Protein AF-A0A1F7IRY4-F1 (afdb_monomer)

Sequence (118 aa):
MNYHTYKKQIKAIFVRTKKVSCPAFNHEEIIFNAKGINHLPRAIHLVKNATFWQEENKEERNGEIYRYFAFEAVVENRRIKVIIRQVGNGNKHFWSVIPAWRRDRFGVLNAKSRNLEK

Solvent-accessible surface area (backbone atoms only — not comparable to full-atom values): 6798 Å² total; per-residue (Å²): 134,56,72,70,59,51,54,51,51,44,52,52,50,46,72,75,45,46,59,43,53,19,53,52,58,80,51,42,62,35,36,49,57,82,70,62,49,96,51,39,73,60,46,52,54,47,46,53,69,33,76,61,71,42,85,72,49,76,48,77,58,96,92,37,42,38,41,32,35,37,35,75,50,75,57,95,94,32,37,37,37,32,33,36,34,25,50,62,90,54,71,42,27,60,64,47,70,44,65,49,50,44,78,57,102,88,45,83,43,62,28,80,84,69,71,60,83,116

Secondary structure (DSSP, 8-state):
--HHHHHHHHHHHHHH-SEEEEGGGTTEEEE--STTGGGHHHHHHHHHH----EEEEEEEETTEEEEEEEEEEEETTEEEEEEEEEETTS-EEEEEEEET-EEETTEEE-GGGGTTT-

Organism: NCBI:txid1802061

pLDDT: mean 81.37, std 14.26, range [47.78, 97.06]

Foldseek 3Di:
DDPVVLLVVLVVVCVVPQWAQAVLVVRAIEGEDPPASSCVVVLRVQRNPDNHWDFPDWDADPNKIKTWIWGWDQDPNKIKIWIWIDIHPDGIYTDYMQIRWDQDPVGIDRCVVPVVPD

Mean predicted aligned error: 7.72 Å

Radius of gyration: 14.91 Å; Cα contacts (8 Å, |Δi|>4): 208; chains: 1; bounding box: 37×38×38 Å

Structure (mmCIF, N/CA/C/O backbone):
data_AF-A0A1F7IRY4-F1
#
_entry.id   AF-A0A1F7IRY4-F1
#
loop_
_atom_site.group_PDB
_atom_site.id
_atom_site.type_symbol
_atom_site.label_atom_id
_atom_site.label_alt_id
_atom_site.label_comp_id
_atom_site.label_asym_id
_atom_site.label_entity_id
_atom_site.label_seq_id
_atom_site.pdbx_PDB_ins_code
_atom_site.Cartn_x
_atom_site.Cartn_y
_atom_site.Cartn_z
_atom_site.occupancy
_atom_site.B_iso_or_equiv
_atom_site.auth_seq_id
_atom_site.auth_comp_id
_atom_site.auth_asym_id
_atom_site.auth_atom_id
_atom_site.pdbx_PDB_model_num
ATOM 1 N N . MET A 1 1 ? 10.453 -8.993 -22.282 1.00 58.66 1 MET A N 1
ATOM 2 C CA . MET A 1 1 ? 9.149 -9.568 -21.873 1.00 58.66 1 MET A CA 1
ATOM 3 C C . MET A 1 1 ? 8.029 -8.737 -22.482 1.00 58.66 1 MET A C 1
ATOM 5 O O . MET A 1 1 ? 8.104 -7.520 -22.378 1.00 58.66 1 MET A O 1
ATOM 9 N N . ASN A 1 2 ? 7.035 -9.342 -23.145 1.00 79.62 2 ASN A N 1
ATOM 10 C CA . ASN A 1 2 ? 5.953 -8.558 -23.756 1.00 79.62 2 ASN A CA 1
ATOM 11 C C . ASN A 1 2 ? 4.926 -8.081 -22.705 1.00 79.62 2 ASN A C 1
ATOM 13 O O . ASN A 1 2 ? 4.781 -8.670 -21.629 1.00 79.62 2 ASN A O 1
ATOM 17 N N . TYR A 1 3 ? 4.202 -7.009 -23.028 1.00 70.19 3 TYR A N 1
ATOM 18 C CA . TYR A 1 3 ? 3.229 -6.369 -22.135 1.00 70.19 3 TYR A CA 1
ATOM 19 C C . TYR A 1 3 ? 2.108 -7.314 -21.662 1.00 70.19 3 TYR A C 1
ATOM 21 O O . TYR A 1 3 ? 1.697 -7.277 -20.500 1.00 70.19 3 TYR A O 1
ATOM 29 N N . HIS A 1 4 ? 1.639 -8.201 -22.543 1.00 74.12 4 HIS A N 1
ATOM 30 C CA . HIS A 1 4 ? 0.601 -9.188 -22.230 1.00 74.12 4 HIS A CA 1
ATOM 31 C C . HIS A 1 4 ? 1.061 -10.203 -21.171 1.00 74.12 4 HIS A C 1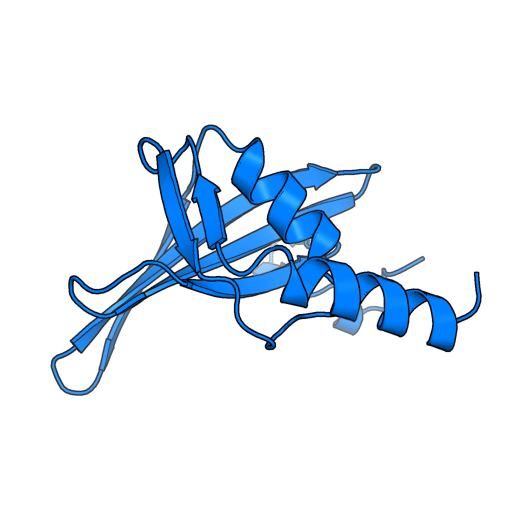
ATOM 33 O O . HIS A 1 4 ? 0.332 -10.496 -20.221 1.00 74.12 4 HIS A O 1
ATOM 39 N N . THR A 1 5 ? 2.296 -10.685 -21.295 1.00 79.31 5 THR A N 1
ATOM 40 C CA . THR A 1 5 ? 2.919 -11.643 -20.373 1.00 79.31 5 THR A CA 1
ATOM 41 C C . THR A 1 5 ? 3.134 -11.005 -19.002 1.00 79.31 5 THR A C 1
ATOM 43 O O . THR A 1 5 ? 2.797 -11.610 -17.985 1.00 79.31 5 THR A O 1
ATOM 46 N N . TYR A 1 6 ? 3.579 -9.744 -18.968 1.00 76.31 6 TYR A N 1
ATOM 47 C CA . TYR A 1 6 ? 3.729 -8.976 -17.729 1.00 76.31 6 TYR A CA 1
ATOM 48 C C . TYR A 1 6 ? 2.409 -8.821 -16.971 1.00 76.31 6 TYR A C 1
ATOM 50 O O . TYR A 1 6 ? 2.323 -9.146 -15.786 1.00 76.31 6 TYR A O 1
ATOM 58 N N . LYS A 1 7 ? 1.340 -8.399 -17.658 1.00 73.81 7 LYS A N 1
ATOM 59 C CA . LYS A 1 7 ? 0.013 -8.280 -17.037 1.00 73.81 7 LYS A CA 1
ATOM 60 C C . LYS A 1 7 ? -0.502 -9.612 -16.496 1.00 73.81 7 LYS A C 1
ATOM 62 O O . LYS A 1 7 ? -1.113 -9.629 -15.429 1.00 73.81 7 LYS A O 1
ATOM 67 N N . LYS A 1 8 ? -0.264 -10.720 -17.205 1.00 81.19 8 LYS A N 1
ATOM 68 C CA . LYS A 1 8 ? -0.671 -12.063 -16.765 1.00 81.19 8 LYS A CA 1
ATOM 69 C C . LYS A 1 8 ? 0.066 -12.485 -15.488 1.00 81.19 8 LYS A C 1
ATOM 71 O O . LYS A 1 8 ? -0.579 -12.950 -14.552 1.00 81.19 8 LYS A O 1
ATOM 76 N N . GLN A 1 9 ? 1.376 -12.245 -15.412 1.00 79.12 9 GLN A N 1
ATOM 77 C CA . GLN A 1 9 ? 2.177 -12.509 -14.210 1.00 79.12 9 GLN A CA 1
ATOM 78 C C . GLN A 1 9 ? 1.720 -11.669 -13.018 1.00 79.12 9 GLN A C 1
ATOM 80 O O . GLN A 1 9 ? 1.514 -12.202 -11.932 1.00 79.12 9 GLN A O 1
ATOM 85 N N . ILE A 1 10 ? 1.493 -10.369 -13.218 1.00 74.81 10 ILE A N 1
ATOM 86 C CA . ILE A 1 10 ? 1.008 -9.499 -12.146 1.00 74.81 10 ILE A CA 1
ATOM 87 C C . ILE A 1 10 ? -0.373 -9.941 -11.658 1.00 74.81 10 ILE A C 1
ATOM 89 O O . ILE A 1 10 ? -0.599 -9.982 -10.450 1.00 74.81 10 ILE A O 1
ATOM 93 N N . LYS A 1 11 ? -1.293 -10.301 -12.562 1.00 76.12 11 LYS A N 1
ATOM 94 C CA . LYS A 1 11 ? -2.597 -10.850 -12.163 1.00 76.12 11 LYS A CA 1
ATOM 95 C C . LYS A 1 11 ? -2.433 -12.119 -11.323 1.00 76.12 11 LYS A C 1
ATOM 97 O O . LYS A 1 11 ? -3.118 -12.248 -10.315 1.00 76.12 11 LYS A O 1
ATOM 102 N N . ALA A 1 12 ? -1.511 -13.012 -11.682 1.00 80.56 12 ALA A N 1
ATOM 103 C CA . ALA A 1 12 ? -1.229 -14.213 -10.895 1.00 80.56 12 ALA A CA 1
ATOM 104 C C . ALA A 1 12 ? -0.668 -13.882 -9.497 1.00 80.56 12 ALA A C 1
ATOM 106 O O . ALA A 1 12 ? -1.128 -14.446 -8.505 1.00 80.56 12 ALA A O 1
ATOM 107 N N . ILE A 1 13 ? 0.264 -12.924 -9.403 1.00 75.19 13 ILE A N 1
ATOM 108 C CA . ILE A 1 13 ? 0.797 -12.424 -8.124 1.00 75.19 13 ILE A CA 1
ATOM 109 C C . ILE A 1 13 ? -0.330 -11.834 -7.270 1.00 75.19 13 ILE A C 1
ATOM 111 O O . ILE A 1 13 ? -0.449 -12.186 -6.104 1.00 75.19 13 ILE A O 1
ATOM 115 N N . PHE A 1 14 ? -1.191 -10.992 -7.847 1.00 76.06 14 PHE A N 1
ATOM 116 C CA . PHE A 1 14 ? -2.335 -10.405 -7.146 1.00 76.06 14 PHE A CA 1
ATOM 117 C C . PHE A 1 14 ? -3.302 -11.468 -6.606 1.00 76.06 14 PHE A C 1
ATOM 119 O O . PHE A 1 14 ? -3.674 -11.425 -5.437 1.00 76.06 14 PHE A O 1
ATOM 126 N N . VAL A 1 15 ? -3.685 -12.445 -7.437 1.00 75.12 15 VAL A N 1
ATOM 127 C CA . VAL A 1 15 ? -4.604 -13.525 -7.035 1.00 75.12 15 VAL A CA 1
ATOM 128 C C . VAL A 1 15 ? -4.034 -14.319 -5.859 1.00 75.12 15 VAL A C 1
ATOM 130 O O . VAL A 1 15 ? -4.772 -14.647 -4.929 1.00 75.12 15 VAL A O 1
ATOM 133 N N . ARG A 1 16 ? -2.723 -14.583 -5.875 1.00 78.50 16 ARG A N 1
ATOM 134 C CA . ARG A 1 16 ? -2.019 -15.299 -4.806 1.00 78.50 16 ARG A CA 1
ATOM 135 C C . ARG A 1 16 ? -1.777 -14.434 -3.567 1.00 78.50 16 ARG A C 1
ATOM 137 O O . ARG A 1 16 ? -1.718 -14.954 -2.459 1.00 78.50 16 ARG A O 1
ATOM 144 N N . THR A 1 17 ? -1.595 -13.129 -3.735 1.00 73.62 17 THR A N 1
ATOM 145 C CA . THR A 1 17 ? -1.173 -12.201 -2.679 1.00 73.62 17 THR A CA 1
ATOM 146 C C . THR A 1 17 ? -2.250 -11.145 -2.454 1.00 73.62 17 THR A C 1
ATOM 148 O O . THR A 1 17 ? -2.119 -9.991 -2.854 1.00 73.62 17 THR A O 1
ATOM 151 N N . LYS A 1 18 ? -3.337 -11.562 -1.793 1.00 81.69 18 LYS A N 1
ATOM 152 C CA . LYS A 1 18 ? -4.427 -10.672 -1.352 1.00 81.69 18 LYS A CA 1
ATOM 153 C C . LYS A 1 18 ? -4.066 -9.873 -0.098 1.00 81.69 18 LYS A C 1
ATOM 155 O O . LYS A 1 18 ? -4.621 -8.801 0.136 1.00 81.69 18 LYS A O 1
ATOM 160 N N . LYS A 1 19 ? -3.148 -10.408 0.707 1.00 89.88 19 LYS A N 1
ATOM 161 C CA . LYS A 1 19 ? -2.699 -9.829 1.969 1.00 89.88 19 LYS A CA 1
ATOM 162 C C . LYS A 1 19 ? -1.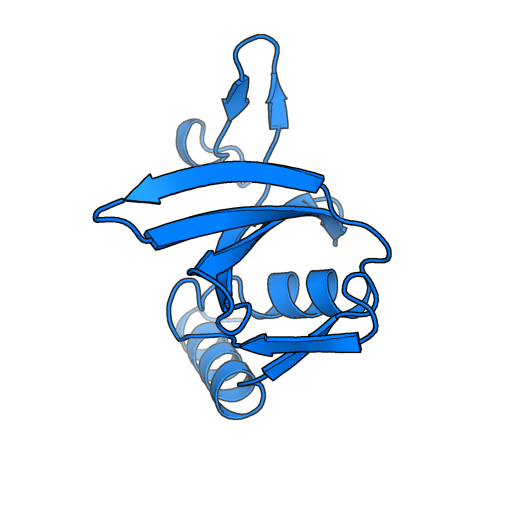190 -9.952 2.120 1.00 89.88 19 LYS A C 1
ATOM 164 O O . LYS A 1 19 ? -0.585 -10.889 1.594 1.00 89.88 19 LYS A O 1
ATOM 169 N N . VAL A 1 20 ? -0.591 -8.996 2.817 1.00 90.81 20 VAL A N 1
ATOM 170 C CA . VAL A 1 20 ? 0.851 -8.941 3.067 1.00 90.81 20 VAL A CA 1
ATOM 171 C C . VAL A 1 20 ? 1.096 -8.463 4.491 1.00 90.81 20 VAL A C 1
ATOM 173 O O . VAL A 1 20 ? 0.653 -7.375 4.841 1.00 90.81 20 VAL A O 1
ATOM 176 N N . SER A 1 21 ? 1.837 -9.242 5.279 1.00 93.00 21 SER A N 1
ATOM 177 C CA . SER A 1 21 ? 2.346 -8.806 6.587 1.00 93.00 21 SER A CA 1
ATOM 178 C C . SER A 1 21 ? 3.274 -7.603 6.418 1.00 93.00 21 SER A C 1
ATOM 180 O O . SER A 1 21 ? 4.227 -7.672 5.637 1.00 93.00 21 SER A O 1
ATOM 182 N N . CYS A 1 22 ? 3.026 -6.533 7.173 1.00 93.50 22 CYS A N 1
ATOM 183 C CA . CYS A 1 22 ? 3.858 -5.334 7.195 1.00 93.50 22 CYS A CA 1
ATOM 184 C C . CYS A 1 22 ? 4.561 -5.187 8.556 1.00 93.50 22 CYS A C 1
ATOM 186 O O . CYS A 1 22 ? 3.907 -4.838 9.539 1.00 93.50 22 CYS A O 1
ATOM 188 N N . PRO A 1 23 ? 5.885 -5.416 8.638 1.00 94.00 23 PRO A N 1
ATOM 189 C CA . PRO A 1 23 ? 6.628 -5.315 9.898 1.00 94.00 23 PRO A CA 1
ATOM 190 C C . PRO A 1 23 ? 6.520 -3.938 10.567 1.00 94.00 23 PRO A C 1
ATOM 192 O O . PRO A 1 23 ? 6.346 -3.860 11.778 1.00 94.00 23 PRO A O 1
ATOM 195 N N . ALA A 1 24 ? 6.530 -2.852 9.787 1.00 93.62 24 ALA A N 1
ATOM 196 C CA . ALA A 1 24 ? 6.410 -1.488 10.312 1.00 93.62 24 ALA A CA 1
ATOM 197 C C . ALA A 1 24 ? 5.046 -1.178 10.969 1.00 93.62 24 ALA A C 1
ATOM 199 O O . ALA A 1 24 ? 4.912 -0.186 11.683 1.00 93.62 24 ALA A O 1
ATOM 200 N N . PHE A 1 25 ? 4.034 -2.017 10.734 1.00 93.75 25 PHE A N 1
ATOM 201 C CA . PHE A 1 25 ? 2.764 -2.002 11.460 1.00 93.75 25 PHE A CA 1
ATOM 202 C C . PHE A 1 25 ? 2.663 -3.197 12.410 1.00 93.75 25 PHE A C 1
ATOM 204 O O . PHE A 1 25 ? 1.619 -3.831 12.490 1.00 93.75 25 PHE A O 1
ATOM 211 N N . ASN A 1 26 ? 3.757 -3.564 13.082 1.00 92.94 26 ASN A N 1
ATOM 212 C CA . ASN A 1 26 ? 3.785 -4.687 14.021 1.00 92.94 26 ASN A CA 1
ATOM 213 C C . ASN A 1 26 ? 3.204 -5.988 13.424 1.00 92.94 26 ASN A C 1
ATOM 215 O O . ASN A 1 26 ? 2.399 -6.677 14.044 1.00 92.94 26 ASN A O 1
ATOM 219 N N . HIS A 1 27 ? 3.585 -6.293 12.180 1.00 92.38 27 HIS A N 1
ATOM 220 C CA . HIS A 1 27 ? 3.122 -7.458 11.416 1.00 92.38 27 HIS A CA 1
ATOM 221 C C . HIS A 1 27 ? 1.624 -7.484 11.048 1.00 92.38 27 HIS A C 1
ATOM 223 O O . HIS A 1 27 ? 1.129 -8.520 10.603 1.00 92.38 27 HIS A O 1
ATOM 229 N N . GLU A 1 28 ? 0.905 -6.358 11.129 1.00 93.75 28 GLU A N 1
ATOM 230 C CA . GLU A 1 28 ? -0.461 -6.252 10.601 1.00 93.75 28 GLU A CA 1
ATOM 231 C C . GLU A 1 28 ? -0.542 -6.622 9.105 1.00 93.75 28 GLU A C 1
ATOM 233 O O . GLU A 1 28 ? 0.354 -6.332 8.300 1.00 93.75 28 GLU A O 1
ATOM 238 N N . GLU A 1 29 ? -1.660 -7.239 8.710 1.00 93.81 29 GLU A N 1
ATOM 239 C CA . GLU A 1 29 ? -1.924 -7.590 7.317 1.00 93.81 29 GLU A CA 1
ATOM 240 C C . GLU A 1 29 ? -2.446 -6.389 6.517 1.00 93.81 29 GLU A C 1
ATOM 242 O O . GLU A 1 29 ? -3.525 -5.854 6.770 1.00 93.81 29 GLU A O 1
ATOM 247 N N . ILE A 1 30 ? -1.724 -6.027 5.459 1.00 91.75 30 ILE A N 1
ATOM 248 C CA . ILE A 1 30 ? -2.167 -5.046 4.471 1.00 91.75 30 ILE A CA 1
ATOM 249 C C . ILE A 1 30 ? -2.961 -5.739 3.378 1.00 91.75 30 ILE A C 1
ATOM 251 O O . ILE A 1 30 ? -2.455 -6.632 2.695 1.00 91.75 30 ILE A O 1
ATOM 255 N N . ILE A 1 31 ? -4.192 -5.281 3.164 1.00 89.88 31 ILE A N 1
ATOM 256 C CA . ILE A 1 31 ? -5.067 -5.802 2.116 1.00 89.88 31 ILE A CA 1
ATOM 257 C C . ILE A 1 31 ? -4.727 -5.116 0.793 1.00 89.88 31 ILE A C 1
ATOM 259 O O . ILE A 1 31 ? -4.940 -3.912 0.616 1.00 89.88 31 ILE A O 1
ATOM 263 N N . PHE A 1 32 ? -4.245 -5.896 -0.168 1.00 83.56 32 PHE A N 1
ATOM 264 C CA . PHE A 1 32 ? -4.013 -5.431 -1.528 1.00 83.56 32 PHE A CA 1
ATOM 265 C C . PHE A 1 32 ? -5.274 -5.647 -2.368 1.00 83.56 32 PHE A C 1
ATOM 267 O O . PHE A 1 32 ? -5.861 -6.726 -2.382 1.00 83.56 32 PHE A O 1
ATOM 274 N N . ASN A 1 33 ? -5.707 -4.601 -3.072 1.00 74.44 33 ASN A N 1
ATOM 275 C CA . ASN A 1 33 ? -6.855 -4.643 -3.977 1.00 74.44 33 ASN A CA 1
ATOM 276 C C . ASN A 1 33 ? -6.390 -4.517 -5.440 1.00 74.44 33 ASN A C 1
ATOM 278 O O . ASN A 1 33 ? -5.217 -4.276 -5.714 1.00 74.44 33 ASN A O 1
ATOM 282 N N . ALA A 1 34 ? -7.304 -4.711 -6.393 1.00 66.88 34 ALA A N 1
ATOM 283 C CA . ALA A 1 34 ? -6.961 -4.699 -7.816 1.00 66.88 34 ALA A CA 1
ATOM 284 C C . ALA A 1 34 ? -6.585 -3.299 -8.354 1.00 66.88 34 ALA A C 1
ATOM 286 O O . ALA A 1 34 ? -6.124 -3.185 -9.493 1.00 66.88 34 ALA A O 1
ATOM 287 N N . LYS A 1 35 ? -6.772 -2.220 -7.576 1.00 64.69 35 LYS A N 1
ATOM 288 C CA . LYS A 1 35 ? -6.343 -0.875 -7.979 1.00 64.69 35 LYS A CA 1
ATOM 289 C C . LYS A 1 35 ? -4.817 -0.792 -7.888 1.00 64.69 35 LYS A C 1
ATOM 291 O O . LYS A 1 35 ? -4.215 -1.288 -6.948 1.00 64.69 35 LYS A O 1
ATOM 296 N N . GLY A 1 36 ? -4.174 -0.187 -8.890 1.00 61.38 36 GLY A N 1
ATOM 297 C CA . GLY A 1 36 ? -2.708 -0.042 -8.931 1.00 61.38 36 GLY A CA 1
ATOM 298 C C . GLY A 1 36 ? -1.925 -1.313 -9.297 1.00 61.38 36 GLY A C 1
ATOM 299 O O . GLY A 1 36 ? -0.707 -1.349 -9.128 1.00 61.38 36 GLY A O 1
ATOM 300 N N . ILE A 1 37 ? -2.600 -2.331 -9.850 1.00 67.25 37 ILE A N 1
ATOM 301 C CA . ILE A 1 37 ? -2.044 -3.665 -10.136 1.00 67.25 37 ILE A CA 1
ATOM 302 C C . ILE A 1 37 ? -0.691 -3.637 -10.875 1.00 67.25 37 ILE A C 1
ATOM 304 O O . ILE A 1 37 ? 0.205 -4.400 -10.540 1.00 67.25 37 ILE A O 1
ATOM 308 N N . ASN A 1 38 ? -0.475 -2.703 -11.809 1.00 68.44 38 ASN A N 1
ATOM 309 C CA . ASN A 1 38 ? 0.751 -2.629 -12.624 1.00 68.44 38 ASN A CA 1
ATOM 310 C C . ASN A 1 38 ? 2.047 -2.415 -11.818 1.00 68.44 38 ASN A C 1
ATOM 312 O O . ASN A 1 38 ? 3.133 -2.663 -12.326 1.00 68.44 38 ASN A O 1
ATOM 316 N N . HIS A 1 39 ? 1.955 -1.948 -10.578 1.00 72.81 39 HIS A N 1
ATOM 317 C CA . HIS A 1 39 ? 3.108 -1.671 -9.717 1.00 72.81 39 HIS A CA 1
ATOM 318 C C . HIS A 1 39 ? 3.087 -2.509 -8.432 1.00 72.81 39 HIS A C 1
ATOM 320 O O . HIS A 1 39 ? 3.909 -2.317 -7.534 1.00 72.81 39 HIS A O 1
ATOM 326 N N . LEU A 1 40 ? 2.168 -3.474 -8.371 1.00 77.44 40 LEU A N 1
ATOM 327 C CA . LEU A 1 40 ? 1.924 -4.326 -7.221 1.00 77.44 40 LEU A CA 1
ATOM 328 C C . LEU A 1 40 ? 3.169 -5.092 -6.747 1.00 77.44 40 LEU A C 1
ATOM 330 O O . LEU A 1 40 ? 3.403 -5.091 -5.543 1.00 77.44 40 LEU A O 1
ATOM 334 N N . PRO A 1 41 ? 4.022 -5.676 -7.619 1.00 83.31 41 PRO A N 1
ATOM 335 C CA . PRO A 1 41 ? 5.194 -6.416 -7.144 1.00 83.31 41 PRO A CA 1
ATOM 336 C C . PRO A 1 41 ? 6.159 -5.547 -6.330 1.00 83.31 41 PRO A C 1
ATOM 338 O O . PRO A 1 41 ? 6.622 -5.957 -5.269 1.00 83.31 41 PRO A O 1
ATOM 341 N N . ARG A 1 42 ? 6.409 -4.313 -6.788 1.00 84.81 42 ARG A N 1
ATOM 342 C CA . ARG A 1 42 ? 7.284 -3.363 -6.089 1.00 84.81 42 ARG A CA 1
ATOM 343 C C . ARG A 1 42 ? 6.643 -2.850 -4.805 1.00 84.81 42 ARG A C 1
ATOM 345 O O . ARG A 1 42 ? 7.332 -2.728 -3.800 1.00 84.81 42 ARG A O 1
ATOM 352 N N . ALA A 1 43 ? 5.333 -2.601 -4.822 1.00 86.50 43 ALA A N 1
ATOM 353 C CA . ALA A 1 43 ? 4.607 -2.201 -3.623 1.00 86.50 43 ALA A CA 1
ATOM 354 C C . ALA A 1 43 ? 4.615 -3.301 -2.549 1.00 86.50 43 ALA A C 1
ATOM 356 O O . ALA A 1 43 ? 4.899 -3.016 -1.391 1.00 86.50 43 ALA A O 1
ATOM 357 N N . ILE A 1 44 ? 4.378 -4.559 -2.939 1.00 88.38 44 ILE A N 1
ATOM 358 C CA . ILE A 1 44 ? 4.463 -5.723 -2.047 1.00 88.38 44 ILE A CA 1
ATOM 359 C C . ILE A 1 44 ? 5.875 -5.846 -1.478 1.00 88.38 44 ILE A C 1
ATOM 361 O O . ILE A 1 44 ? 6.028 -6.005 -0.271 1.00 88.38 44 ILE A O 1
ATOM 365 N N . HIS A 1 45 ? 6.900 -5.774 -2.332 1.00 89.31 45 HIS A N 1
ATOM 366 C CA . HIS A 1 45 ? 8.289 -5.860 -1.891 1.00 89.31 45 HIS A CA 1
ATOM 367 C C . HIS A 1 45 ? 8.615 -4.773 -0.861 1.00 89.31 45 HIS A C 1
ATOM 369 O O . HIS A 1 45 ? 9.172 -5.077 0.188 1.00 89.31 45 HIS A O 1
ATOM 375 N N . LEU A 1 46 ? 8.208 -3.530 -1.120 1.00 90.88 46 LEU A N 1
ATOM 376 C CA . LEU A 1 46 ? 8.440 -2.415 -0.211 1.00 90.88 46 LEU A CA 1
ATOM 377 C C . LEU A 1 46 ? 7.714 -2.623 1.128 1.00 90.88 46 LEU A C 1
ATOM 379 O O . LEU A 1 46 ? 8.348 -2.561 2.173 1.00 90.88 46 LEU A O 1
ATOM 383 N N . VAL A 1 47 ? 6.419 -2.953 1.115 1.00 91.69 47 VAL A N 1
ATOM 384 C CA . VAL A 1 47 ? 5.619 -3.155 2.341 1.00 91.69 47 VAL A CA 1
ATOM 385 C C . VAL A 1 47 ? 6.129 -4.325 3.191 1.00 91.69 47 VAL A C 1
ATOM 387 O O . VAL A 1 47 ? 6.094 -4.239 4.416 1.00 91.69 47 VAL A O 1
ATOM 390 N N . LYS A 1 48 ? 6.632 -5.399 2.563 1.00 91.75 48 LYS A N 1
ATOM 391 C CA . LYS A 1 48 ? 7.207 -6.558 3.271 1.00 91.75 48 LYS A CA 1
ATOM 392 C C . LYS A 1 48 ? 8.507 -6.246 4.003 1.00 91.75 48 LYS A C 1
ATOM 394 O O . LYS A 1 48 ? 8.790 -6.898 5.000 1.00 91.75 48 LYS A O 1
ATOM 399 N N . ASN A 1 49 ? 9.305 -5.322 3.474 1.00 91.62 49 ASN A N 1
ATOM 400 C CA . ASN A 1 49 ? 10.662 -5.061 3.959 1.00 91.62 49 ASN A CA 1
ATOM 401 C C . ASN A 1 49 ? 10.792 -3.725 4.698 1.00 91.62 49 ASN A C 1
ATOM 403 O O . ASN A 1 49 ? 11.825 -3.462 5.306 1.00 91.62 49 ASN A O 1
ATOM 407 N N . ALA A 1 50 ? 9.776 -2.867 4.640 1.00 91.31 50 ALA A N 1
ATOM 408 C CA . ALA A 1 50 ? 9.803 -1.593 5.331 1.00 91.31 50 ALA A CA 1
ATOM 409 C C . ALA A 1 50 ? 9.791 -1.774 6.852 1.00 91.31 50 ALA A C 1
ATOM 411 O O . ALA A 1 50 ? 9.009 -2.551 7.403 1.00 91.31 50 ALA A O 1
ATOM 412 N N . THR A 1 51 ? 10.633 -0.987 7.515 1.00 90.75 51 THR A N 1
ATOM 413 C CA . THR A 1 51 ? 10.753 -0.917 8.975 1.00 90.75 51 THR A CA 1
ATOM 414 C C . THR A 1 51 ? 10.061 0.309 9.564 1.00 90.75 51 THR A C 1
ATOM 416 O O . THR A 1 51 ? 9.741 0.313 10.747 1.00 90.75 51 THR A O 1
ATOM 419 N N . PHE A 1 52 ? 9.793 1.333 8.750 1.00 92.94 52 PHE A N 1
ATOM 420 C CA . PHE A 1 52 ? 9.132 2.565 9.170 1.00 92.94 52 PHE A CA 1
ATOM 421 C C . PHE A 1 52 ? 8.140 3.065 8.114 1.00 92.94 52 PHE A C 1
ATOM 423 O O . PHE A 1 52 ? 8.172 2.665 6.947 1.00 92.94 52 PHE A O 1
ATOM 430 N N . TRP A 1 53 ? 7.275 3.975 8.548 1.00 94.69 53 TRP A N 1
ATOM 431 C CA . TRP A 1 53 ? 6.316 4.712 7.733 1.00 94.69 53 TRP A CA 1
ATOM 432 C C . TRP A 1 53 ? 6.207 6.149 8.249 1.00 94.69 53 TRP A C 1
ATOM 434 O O . TRP A 1 53 ? 6.656 6.461 9.350 1.00 94.69 53 TRP A O 1
ATOM 444 N N . GLN A 1 54 ? 5.618 7.025 7.440 1.00 93.00 54 GLN A N 1
ATOM 445 C CA . GLN A 1 54 ? 5.278 8.397 7.820 1.00 93.00 54 GLN A CA 1
ATOM 446 C C . GLN A 1 54 ? 3.773 8.608 7.649 1.00 93.00 54 GLN A C 1
ATOM 448 O O . GLN A 1 54 ? 3.197 8.125 6.673 1.00 93.00 54 GLN A O 1
ATOM 453 N N . GLU A 1 55 ? 3.119 9.297 8.585 1.00 91.88 55 GLU A N 1
ATOM 454 C CA . GLU A 1 55 ? 1.749 9.762 8.352 1.00 91.88 55 GLU A CA 1
ATOM 455 C C . GLU A 1 55 ? 1.803 10.873 7.298 1.00 91.88 55 GLU A C 1
ATOM 45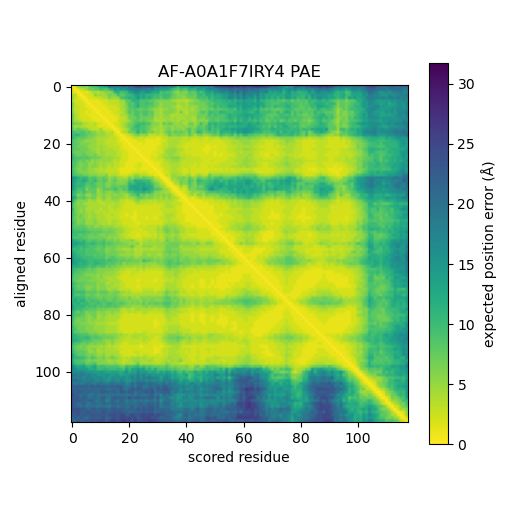7 O O . GLU A 1 55 ? 2.464 11.890 7.489 1.00 91.88 55 GLU A O 1
ATOM 462 N N . GLU A 1 56 ? 1.171 10.641 6.148 1.00 88.94 56 GLU A N 1
ATOM 463 C CA . GLU A 1 56 ? 1.175 11.589 5.028 1.00 88.94 56 GLU A CA 1
ATOM 464 C C . GLU A 1 56 ? -0.037 12.522 5.113 1.00 88.94 56 GLU A C 1
ATOM 466 O O . GLU A 1 56 ? 0.067 13.696 4.770 1.00 88.94 56 GLU A O 1
ATOM 471 N N . ASN A 1 57 ? -1.192 12.001 5.548 1.00 92.75 57 ASN A N 1
ATOM 472 C CA . ASN A 1 57 ? -2.398 12.801 5.729 1.00 92.75 57 ASN A CA 1
ATOM 473 C C . ASN A 1 57 ? -3.411 12.131 6.671 1.00 92.75 57 ASN A C 1
ATOM 475 O O . ASN A 1 57 ? -3.480 10.899 6.764 1.00 92.75 57 ASN A O 1
ATOM 479 N N . LYS A 1 58 ? -4.268 12.953 7.279 1.00 95.00 58 LYS A N 1
ATOM 480 C CA . LYS A 1 58 ? -5.453 12.547 8.031 1.00 95.00 58 LYS A CA 1
ATOM 481 C C . LYS A 1 58 ? -6.616 13.458 7.654 1.00 95.00 58 LYS A C 1
ATOM 483 O O . LYS A 1 58 ? -6.531 14.671 7.797 1.00 95.00 58 LYS A O 1
ATOM 488 N N . GLU A 1 59 ? -7.712 12.867 7.201 1.00 94.94 59 GLU A N 1
ATOM 489 C CA . GLU A 1 59 ? -8.897 13.601 6.753 1.00 94.94 59 GLU A CA 1
ATOM 490 C C . GLU A 1 59 ? -10.151 13.049 7.426 1.00 94.94 59 GLU A C 1
ATOM 492 O O . GLU A 1 59 ? -10.224 11.855 7.706 1.00 94.94 59 GLU A O 1
ATOM 497 N N . GLU A 1 60 ? -11.156 13.892 7.638 1.00 96.19 60 GLU A N 1
ATOM 498 C CA . GLU A 1 60 ? -12.492 13.459 8.047 1.00 96.19 60 GLU A CA 1
ATOM 499 C C . GLU A 1 60 ? -13.466 13.669 6.888 1.00 96.19 60 GLU A C 1
ATOM 501 O O . GLU A 1 60 ? -13.498 14.736 6.274 1.00 96.19 60 GLU A O 1
ATOM 506 N N . ARG A 1 61 ? -14.237 12.635 6.546 1.00 93.44 61 ARG A N 1
ATOM 507 C CA . ARG A 1 61 ? -15.260 12.699 5.497 1.00 93.44 61 ARG A CA 1
ATOM 508 C C . ARG A 1 61 ? -16.497 11.958 5.974 1.00 93.44 61 ARG A C 1
ATOM 510 O O . ARG A 1 61 ? -16.415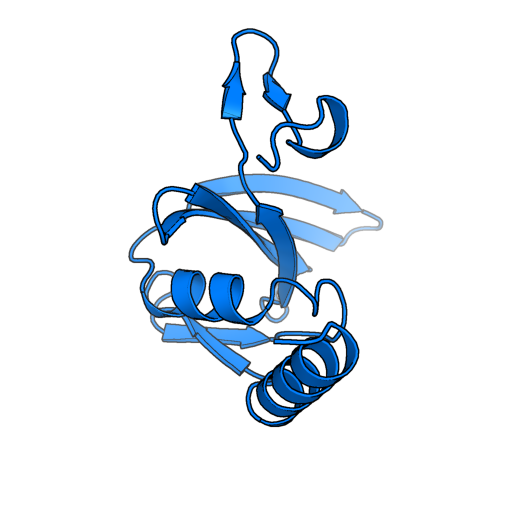 10.771 6.268 1.00 93.44 61 ARG A O 1
ATOM 517 N N . ASN A 1 62 ? -17.633 12.652 6.025 1.00 94.00 62 ASN A N 1
ATOM 518 C CA . ASN A 1 62 ? -18.916 12.095 6.471 1.00 94.00 62 ASN A CA 1
ATOM 519 C C . ASN A 1 62 ? -18.833 11.401 7.849 1.00 94.00 62 ASN A C 1
ATOM 521 O O . ASN A 1 62 ? -19.408 10.333 8.035 1.00 94.00 62 ASN A O 1
ATOM 525 N N . GLY A 1 63 ? -18.077 11.976 8.793 1.00 93.56 63 GLY A N 1
ATOM 526 C CA . GLY A 1 63 ? -17.874 11.414 10.136 1.00 93.56 63 GLY A CA 1
ATOM 527 C C . GLY A 1 63 ? -16.892 10.236 10.211 1.00 93.56 63 GLY A C 1
ATOM 528 O O . GLY A 1 63 ? -16.656 9.702 11.293 1.00 93.56 63 GLY A O 1
ATOM 529 N N . GLU A 1 64 ? -16.286 9.822 9.095 1.00 95.62 64 GLU A N 1
ATOM 530 C CA . GLU A 1 64 ? -15.240 8.801 9.081 1.00 95.62 64 GLU A CA 1
ATOM 531 C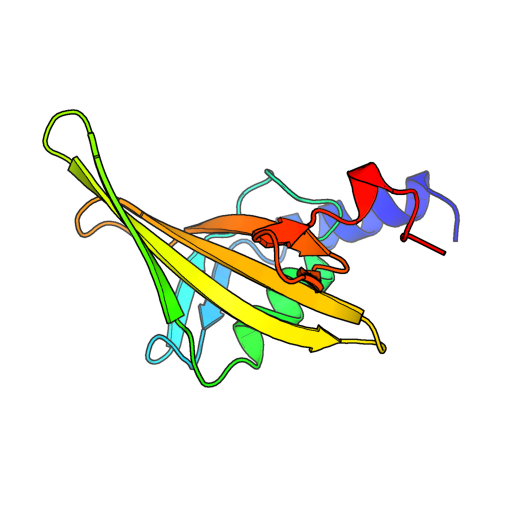 C . GLU A 1 64 ? -13.847 9.423 8.965 1.00 95.62 64 GLU A C 1
ATOM 533 O O . GLU A 1 64 ? -13.598 10.298 8.133 1.00 95.62 64 GLU A O 1
ATOM 538 N N . ILE A 1 65 ? -12.902 8.907 9.753 1.00 97.06 65 ILE A N 1
ATOM 539 C CA . ILE A 1 65 ? -11.497 9.319 9.698 1.00 97.06 65 ILE A CA 1
ATOM 540 C C . ILE A 1 65 ? -10.750 8.471 8.669 1.00 97.06 65 ILE A C 1
ATOM 542 O O . ILE A 1 65 ? -10.692 7.250 8.771 1.00 97.06 65 ILE A O 1
ATOM 546 N N . TYR A 1 66 ? -10.093 9.123 7.724 1.00 96.62 66 TYR A N 1
ATOM 547 C CA . TYR A 1 66 ? -9.208 8.530 6.734 1.00 96.62 66 TYR A CA 1
ATOM 548 C C . TYR A 1 66 ? -7.764 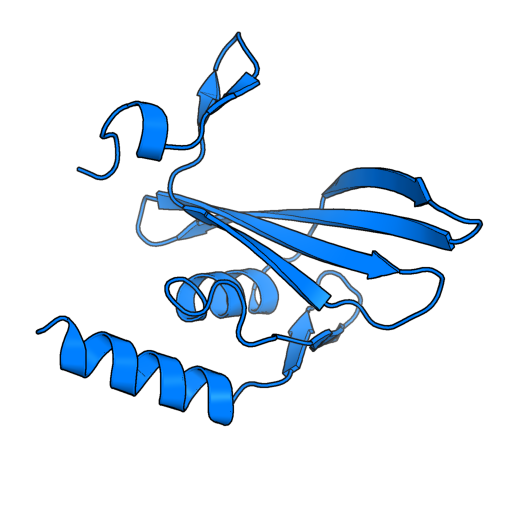8.833 7.126 1.00 96.62 66 TYR A C 1
ATOM 550 O O . TYR A 1 66 ? -7.379 9.996 7.204 1.00 96.62 66 TYR A O 1
ATOM 558 N N . ARG A 1 67 ? -6.953 7.799 7.353 1.00 96.62 67 ARG A N 1
ATOM 559 C CA . ARG A 1 67 ? -5.512 7.930 7.630 1.00 96.62 67 ARG A CA 1
ATOM 560 C C . ARG A 1 67 ? -4.709 7.397 6.460 1.00 96.62 67 ARG A C 1
ATOM 562 O O . ARG A 1 67 ? -5.022 6.321 5.945 1.00 96.62 67 ARG A O 1
ATOM 569 N N . TYR A 1 68 ? -3.674 8.127 6.066 1.00 95.88 68 TYR A N 1
ATOM 570 C CA . TYR A 1 68 ? -2.790 7.775 4.964 1.00 95.88 68 TYR A CA 1
ATOM 571 C C . TYR A 1 68 ? -1.352 7.676 5.458 1.00 95.88 68 TYR A C 1
ATOM 573 O O . TYR A 1 68 ? -0.818 8.612 6.045 1.00 95.88 68 TYR A O 1
ATOM 581 N N . PHE A 1 69 ? -0.719 6.546 5.168 1.00 95.81 69 PHE A N 1
ATOM 582 C CA . PHE A 1 69 ? 0.639 6.228 5.584 1.00 95.81 69 PHE A CA 1
ATOM 583 C C . PHE A 1 69 ? 1.517 6.051 4.352 1.00 95.81 69 PHE A C 1
ATOM 585 O O . PHE A 1 69 ? 1.191 5.260 3.461 1.00 95.81 69 PHE A O 1
ATOM 592 N N . ALA A 1 70 ? 2.625 6.779 4.303 1.00 94.50 70 ALA A N 1
ATOM 593 C CA . ALA A 1 70 ? 3.607 6.686 3.244 1.00 94.50 70 ALA A CA 1
ATOM 594 C C . ALA A 1 70 ? 4.775 5.795 3.653 1.00 94.50 70 ALA A C 1
ATOM 596 O O . ALA A 1 70 ? 5.389 5.951 4.709 1.00 94.50 70 ALA A O 1
ATOM 597 N N . PHE A 1 71 ? 5.1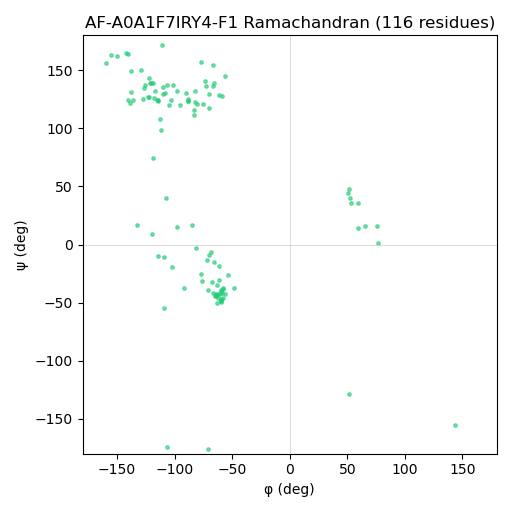05 4.892 2.744 1.00 94.31 71 PHE A N 1
ATOM 598 C CA . PHE A 1 71 ? 6.286 4.060 2.798 1.00 94.31 71 PHE A CA 1
ATOM 599 C C . PHE A 1 71 ? 7.201 4.431 1.643 1.00 94.31 71 PHE A C 1
ATOM 601 O O . PHE A 1 71 ? 6.790 4.387 0.481 1.00 94.31 71 PHE A O 1
ATOM 608 N N . GLU A 1 72 ? 8.439 4.787 1.951 1.00 91.62 72 GLU A N 1
ATOM 609 C CA . GLU A 1 72 ? 9.395 5.313 0.987 1.00 91.62 72 GLU A CA 1
ATOM 610 C C . GLU A 1 72 ? 10.658 4.453 0.976 1.00 91.62 72 GLU A C 1
ATOM 612 O O . GLU A 1 72 ? 11.268 4.225 2.015 1.00 91.62 72 GLU A O 1
ATOM 617 N N . ALA A 1 73 ? 11.066 3.986 -0.205 1.00 89.81 73 ALA A N 1
ATOM 618 C CA . ALA A 1 73 ? 12.308 3.235 -0.367 1.00 89.81 73 ALA A CA 1
ATOM 619 C C . ALA A 1 73 ? 12.909 3.437 -1.761 1.00 89.81 73 ALA A C 1
ATOM 621 O O . ALA A 1 73 ? 12.225 3.846 -2.705 1.00 89.81 73 ALA A O 1
ATOM 622 N N . VAL A 1 74 ? 14.194 3.115 -1.895 1.00 86.25 74 VAL A N 1
ATOM 623 C CA . VAL A 1 74 ? 14.856 2.945 -3.191 1.00 86.25 74 VAL A CA 1
ATOM 624 C C . VAL A 1 74 ? 14.834 1.458 -3.537 1.00 86.25 74 VAL A C 1
ATOM 626 O O . VAL A 1 74 ? 15.367 0.644 -2.793 1.00 86.25 74 VAL A O 1
ATOM 629 N N . VAL A 1 75 ? 14.210 1.102 -4.658 1.00 79.81 75 VAL A N 1
ATOM 630 C CA . VAL A 1 75 ? 14.133 -0.270 -5.182 1.00 79.81 75 VAL A CA 1
ATOM 631 C C . VAL A 1 75 ? 14.616 -0.230 -6.628 1.00 79.81 75 VAL A C 1
ATOM 633 O O . VAL A 1 75 ? 14.092 0.558 -7.414 1.00 79.81 75 VAL A O 1
ATOM 636 N N . GLU A 1 76 ? 15.613 -1.044 -6.987 1.00 76.81 76 GLU A N 1
ATOM 637 C CA . GLU A 1 76 ? 16.189 -1.080 -8.348 1.00 76.81 76 GLU A CA 1
ATOM 638 C C . GLU A 1 76 ? 16.605 0.324 -8.852 1.00 76.81 76 GLU A C 1
ATOM 640 O O . GLU A 1 76 ? 16.226 0.743 -9.946 1.00 76.81 76 GLU A O 1
ATOM 645 N N . ASN A 1 77 ? 17.324 1.098 -8.025 1.00 77.62 77 ASN A N 1
ATOM 646 C CA . ASN A 1 77 ? 17.732 2.491 -8.294 1.00 77.62 77 ASN A CA 1
ATOM 647 C C . ASN A 1 77 ? 16.583 3.488 -8.538 1.00 77.62 77 ASN A C 1
ATOM 649 O O . ASN A 1 77 ? 16.810 4.613 -8.986 1.00 77.62 77 ASN A O 1
ATOM 653 N N . ARG A 1 78 ? 15.339 3.123 -8.212 1.00 79.00 78 ARG A N 1
ATOM 654 C CA . ARG A 1 78 ? 14.171 4.001 -8.325 1.00 79.00 78 ARG A CA 1
ATOM 655 C C . ARG A 1 78 ? 13.562 4.261 -6.958 1.00 79.00 78 ARG A C 1
ATOM 657 O O . ARG A 1 78 ? 13.297 3.337 -6.196 1.00 79.00 78 ARG A O 1
ATOM 664 N N . ARG A 1 79 ? 13.290 5.533 -6.656 1.00 84.06 79 ARG A N 1
ATOM 665 C CA . ARG A 1 79 ? 12.502 5.913 -5.476 1.00 84.06 79 ARG A CA 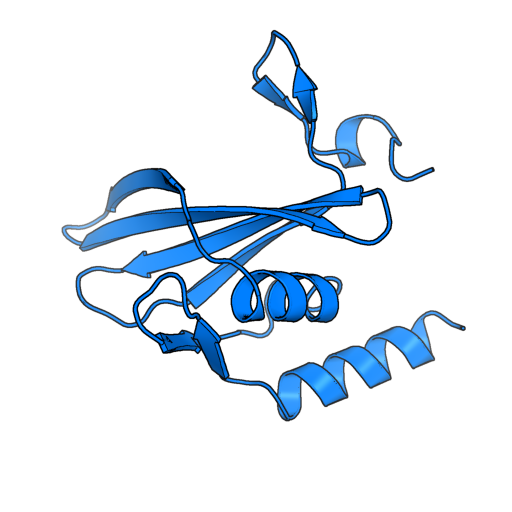1
ATOM 666 C C . ARG A 1 79 ? 11.053 5.507 -5.691 1.00 84.06 79 ARG A C 1
ATOM 668 O O . ARG A 1 79 ? 10.459 5.828 -6.719 1.00 84.06 79 ARG A O 1
ATOM 675 N N . ILE A 1 80 ? 10.483 4.811 -4.724 1.00 86.38 80 ILE A N 1
ATOM 676 C CA . ILE A 1 80 ? 9.096 4.357 -4.745 1.00 86.38 80 ILE A CA 1
ATOM 677 C C . ILE A 1 80 ? 8.436 4.842 -3.467 1.00 86.38 80 ILE A C 1
ATOM 679 O O . ILE A 1 80 ? 9.036 4.778 -2.396 1.00 86.38 80 ILE A O 1
ATOM 683 N N . LYS A 1 81 ? 7.228 5.389 -3.600 1.00 90.50 81 LYS A N 1
ATOM 684 C CA . LYS A 1 81 ? 6.360 5.735 -2.477 1.00 90.50 81 LYS A CA 1
ATOM 685 C C . LYS A 1 81 ? 5.124 4.861 -2.576 1.00 90.50 81 LYS A C 1
ATOM 687 O O . LYS A 1 81 ? 4.469 4.856 -3.616 1.00 90.50 81 LYS A O 1
ATOM 692 N N . VAL A 1 82 ? 4.817 4.113 -1.529 1.00 91.62 82 VAL A N 1
ATOM 693 C CA . VAL A 1 82 ? 3.576 3.343 -1.403 1.00 91.62 82 VAL A CA 1
ATOM 694 C C . VAL A 1 82 ? 2.704 4.030 -0.369 1.00 91.62 82 VAL A C 1
ATOM 696 O O . VAL A 1 82 ? 3.175 4.346 0.718 1.00 91.62 82 VAL A O 1
ATOM 699 N N . ILE A 1 83 ? 1.440 4.255 -0.714 1.00 93.06 83 ILE A N 1
ATOM 700 C CA . ILE A 1 83 ? 0.439 4.809 0.190 1.00 93.06 83 ILE A CA 1
ATOM 701 C C . ILE A 1 83 ? -0.472 3.682 0.662 1.00 93.06 83 ILE A C 1
ATOM 703 O O . ILE A 1 83 ? -1.095 2.989 -0.151 1.00 93.06 83 ILE A O 1
ATOM 707 N N . ILE A 1 84 ? -0.572 3.540 1.978 1.00 94.19 84 ILE A N 1
ATOM 708 C CA . ILE A 1 84 ? -1.531 2.679 2.665 1.00 94.19 84 ILE A CA 1
ATOM 709 C C . ILE A 1 84 ? -2.599 3.562 3.303 1.00 94.19 84 ILE A C 1
ATOM 711 O O . ILE A 1 84 ? -2.282 4.597 3.880 1.00 94.19 84 ILE A O 1
ATOM 715 N N . ARG A 1 85 ? -3.866 3.164 3.199 1.00 94.88 85 ARG A N 1
ATOM 716 C CA . ARG A 1 85 ? -5.008 3.901 3.742 1.00 94.88 85 ARG A CA 1
ATOM 717 C C . ARG A 1 85 ? -5.751 3.070 4.779 1.00 94.88 85 ARG A C 1
ATOM 719 O O . ARG A 1 85 ? -6.006 1.891 4.541 1.00 94.88 85 ARG A O 1
ATOM 726 N N . GLN A 1 86 ? -6.173 3.703 5.865 1.00 95.31 86 GLN A N 1
ATOM 727 C CA . GLN A 1 86 ? -7.100 3.151 6.853 1.00 95.31 86 GLN A CA 1
ATOM 728 C C . GLN A 1 86 ? -8.342 4.040 6.945 1.00 95.31 86 GLN A C 1
ATOM 730 O O . GLN A 1 86 ? -8.215 5.262 6.910 1.00 95.31 86 GLN A O 1
ATOM 735 N N . VAL A 1 87 ? -9.524 3.431 7.041 1.00 95.19 87 VAL A N 1
ATOM 736 C CA . VAL A 1 87 ? -10.799 4.139 7.242 1.00 95.19 87 VAL A CA 1
ATOM 737 C C . VAL A 1 87 ? -11.347 3.756 8.612 1.00 95.19 87 VAL A C 1
ATOM 739 O O . VAL A 1 87 ? -11.479 2.567 8.906 1.00 95.19 87 VAL A O 1
ATOM 742 N N . GLY A 1 88 ? -11.602 4.750 9.461 1.00 93.81 88 GLY A N 1
ATOM 743 C CA . GLY A 1 88 ? -11.940 4.574 10.870 1.00 93.81 88 GLY A CA 1
ATOM 744 C C . GLY A 1 88 ? -10.930 3.673 11.586 1.00 93.81 88 GLY A C 1
ATOM 745 O O . GLY A 1 88 ? -9.717 3.852 11.464 1.00 93.81 88 GLY A O 1
ATOM 746 N N . ASN A 1 89 ? -11.453 2.663 12.280 1.00 92.38 89 ASN A N 1
ATOM 747 C CA . ASN A 1 89 ? -10.675 1.587 12.905 1.00 92.38 89 ASN A CA 1
ATOM 748 C C . ASN A 1 89 ? -10.622 0.314 12.038 1.00 92.38 89 ASN A C 1
ATOM 750 O O . ASN A 1 89 ? -10.279 -0.756 12.530 1.00 92.38 89 ASN A O 1
ATOM 754 N N . GLY A 1 90 ? -10.990 0.411 10.757 1.00 92.75 90 GLY A N 1
ATOM 755 C CA . GLY A 1 90 ? -10.988 -0.712 9.825 1.00 92.75 90 GLY A CA 1
ATOM 756 C C . GLY A 1 90 ? -9.583 -1.173 9.430 1.00 92.75 90 GLY A C 1
ATOM 757 O O . GLY A 1 90 ? -8.567 -0.654 9.898 1.00 92.75 90 GLY A O 1
ATOM 758 N N . ASN A 1 91 ? -9.529 -2.142 8.516 1.00 93.25 91 ASN A N 1
ATOM 759 C CA . ASN A 1 91 ? -8.270 -2.694 8.024 1.00 93.25 91 ASN A CA 1
ATOM 760 C C . ASN A 1 91 ? -7.461 -1.666 7.222 1.00 93.25 91 ASN A C 1
ATOM 762 O O . ASN A 1 91 ? -8.001 -0.741 6.607 1.00 93.25 91 ASN A O 1
ATOM 766 N N . LYS A 1 92 ? -6.143 -1.860 7.180 1.00 94.31 92 LYS A N 1
ATOM 767 C CA . LYS A 1 92 ? -5.261 -1.087 6.308 1.00 94.31 92 LYS A CA 1
ATOM 768 C C . LYS A 1 92 ? -5.268 -1.670 4.894 1.00 94.31 92 LYS A C 1
ATOM 770 O O . LYS A 1 92 ? -5.102 -2.873 4.682 1.00 94.31 92 LYS A O 1
ATOM 775 N N . HIS A 1 93 ? -5.435 -0.800 3.906 1.00 91.81 93 HIS A N 1
ATOM 776 C CA . HIS A 1 93 ? -5.545 -1.168 2.500 1.00 91.81 93 HIS A CA 1
ATOM 777 C C . HIS A 1 93 ? -4.479 -0.478 1.660 1.00 91.81 93 HIS A C 1
ATOM 779 O O . HIS A 1 93 ? -4.191 0.704 1.842 1.00 91.81 93 HIS A O 1
ATOM 785 N N . PHE A 1 94 ? -3.962 -1.188 0.661 1.00 90.81 94 PHE A N 1
ATOM 786 C CA . PHE A 1 94 ? -3.190 -0.558 -0.402 1.00 90.81 94 PHE A CA 1
ATOM 787 C C . PHE A 1 94 ? -4.036 0.506 -1.116 1.00 90.81 94 PHE A C 1
ATOM 789 O O . PHE A 1 94 ? -5.150 0.224 -1.572 1.00 90.81 94 PHE A O 1
ATOM 796 N N . TRP A 1 95 ? -3.501 1.722 -1.225 1.00 89.12 95 TRP A N 1
ATOM 797 C CA . TRP A 1 95 ? -4.177 2.838 -1.882 1.00 89.12 95 TRP A CA 1
ATOM 798 C C . TRP A 1 95 ? -3.524 3.209 -3.207 1.00 89.12 95 TRP A C 1
ATOM 800 O O . TRP A 1 95 ? -4.193 3.258 -4.238 1.00 89.12 95 TRP A O 1
ATOM 810 N N . SER A 1 96 ? -2.220 3.473 -3.186 1.00 86.31 96 SER A N 1
ATOM 811 C CA . SER A 1 96 ? -1.497 3.932 -4.367 1.00 86.31 96 SER A CA 1
ATOM 812 C C . SER A 1 96 ? -0.015 3.598 -4.278 1.00 86.31 96 SER A C 1
ATOM 814 O O . SER A 1 96 ? 0.530 3.322 -3.212 1.00 86.31 96 SER A O 1
ATOM 816 N N . VAL A 1 97 ? 0.646 3.657 -5.424 1.00 86.25 97 VAL A N 1
ATOM 817 C CA . VAL A 1 97 ? 2.096 3.593 -5.541 1.00 86.25 97 VAL A CA 1
ATOM 818 C C . VAL A 1 97 ? 2.541 4.617 -6.566 1.00 86.25 97 VAL A C 1
ATOM 820 O O . VAL A 1 97 ? 1.997 4.698 -7.668 1.00 86.25 97 VAL A O 1
ATOM 823 N N . ILE A 1 98 ? 3.534 5.403 -6.181 1.00 83.25 98 ILE A N 1
ATOM 824 C CA . ILE A 1 98 ? 4.103 6.473 -6.980 1.00 83.25 98 ILE A CA 1
ATOM 825 C C . ILE A 1 98 ? 5.524 6.036 -7.345 1.00 83.25 98 ILE A C 1
ATOM 827 O O . ILE A 1 98 ? 6.434 6.111 -6.508 1.00 83.25 98 ILE A O 1
ATOM 831 N N . PRO A 1 99 ? 5.725 5.501 -8.560 1.00 73.00 99 PRO A N 1
ATOM 832 C CA . PRO A 1 99 ? 7.053 5.168 -9.045 1.00 73.00 99 PRO A CA 1
ATOM 833 C C . PRO A 1 99 ? 7.817 6.452 -9.400 1.00 73.00 99 PRO A C 1
ATOM 835 O O . PRO A 1 99 ? 7.252 7.385 -9.966 1.00 73.00 99 PRO A O 1
ATOM 838 N N . ALA A 1 100 ? 9.112 6.479 -9.085 1.00 68.69 100 ALA A N 1
ATOM 839 C CA . ALA A 1 100 ? 10.045 7.553 -9.435 1.00 68.69 100 ALA A CA 1
ATOM 840 C C . ALA A 1 100 ? 9.666 8.948 -8.899 1.00 68.69 100 ALA A C 1
ATOM 842 O O . ALA A 1 100 ? 9.914 9.964 -9.548 1.00 68.69 100 ALA A O 1
ATOM 843 N N . TRP A 1 101 ? 9.090 9.021 -7.698 1.00 64.88 101 TRP A N 1
ATOM 844 C CA . TRP A 1 101 ? 8.794 10.308 -7.070 1.00 64.88 101 TRP A CA 1
ATOM 845 C C . TRP A 1 101 ? 10.088 11.070 -6.733 1.00 64.88 101 TRP A C 1
ATOM 847 O O . TRP A 1 101 ? 11.072 10.501 -6.245 1.00 64.88 101 TRP A O 1
ATOM 857 N N . ARG A 1 102 ? 10.079 12.384 -6.977 1.00 62.22 102 ARG A N 1
ATOM 858 C CA . ARG A 1 102 ? 11.093 13.322 -6.481 1.00 62.22 102 ARG A CA 1
ATOM 859 C C . ARG A 1 102 ? 10.392 14.442 -5.717 1.00 62.22 102 ARG A C 1
ATOM 861 O O . ARG A 1 102 ? 9.370 14.948 -6.174 1.00 62.22 102 ARG A O 1
ATOM 868 N N . ARG A 1 103 ? 10.947 14.823 -4.565 1.00 58.72 103 ARG A N 1
ATOM 869 C CA . ARG A 1 103 ? 10.654 16.121 -3.946 1.00 58.72 103 ARG A CA 1
ATOM 870 C C . ARG A 1 103 ? 11.534 17.157 -4.634 1.00 58.72 103 ARG A C 1
ATOM 872 O O . ARG A 1 103 ? 12.752 16.981 -4.662 1.00 58.72 103 ARG A O 1
ATOM 879 N N . ASP A 1 104 ? 10.925 18.178 -5.217 1.00 61.38 104 ASP A N 1
ATOM 880 C CA . ASP A 1 104 ? 11.624 19.401 -5.604 1.00 61.38 104 ASP A CA 1
ATOM 881 C C . ASP A 1 104 ? 11.246 20.539 -4.641 1.00 61.38 104 ASP A C 1
ATOM 883 O O . ASP A 1 104 ? 10.564 20.314 -3.639 1.00 61.38 104 ASP A O 1
ATOM 887 N N . ARG A 1 105 ? 11.707 21.764 -4.914 1.00 54.75 105 ARG A N 1
ATOM 888 C CA . ARG A 1 105 ? 11.395 22.931 -4.070 1.00 54.75 105 ARG A CA 1
ATOM 889 C C . ARG A 1 105 ? 9.920 23.365 -4.130 1.00 54.75 105 ARG A C 1
ATOM 891 O O . ARG A 1 105 ? 9.543 24.249 -3.374 1.00 54.75 105 ARG A O 1
ATOM 898 N N . PHE A 1 106 ? 9.110 22.769 -5.006 1.00 57.81 106 PHE A N 1
ATOM 899 C CA . PHE A 1 106 ? 7.712 23.126 -5.256 1.00 57.81 106 PHE A CA 1
ATOM 900 C C . PHE A 1 106 ? 6.719 22.021 -4.852 1.00 57.81 106 PHE A C 1
ATOM 902 O O . PHE A 1 106 ? 5.518 22.274 -4.820 1.00 57.81 106 PHE A O 1
ATOM 909 N N . GLY A 1 107 ? 7.188 20.813 -4.516 1.00 59.28 107 GLY A N 1
ATOM 910 C CA . GLY A 1 107 ? 6.363 19.754 -3.931 1.00 59.28 107 GLY A CA 1
ATOM 911 C C . GLY A 1 107 ? 6.714 18.339 -4.397 1.00 59.28 107 GLY A C 1
ATOM 912 O O . GLY A 1 107 ? 7.846 18.028 -4.775 1.00 59.28 107 GLY A O 1
ATOM 913 N N . VAL A 1 108 ? 5.725 17.441 -4.321 1.00 55.00 108 VAL A N 1
ATOM 914 C CA . VAL A 1 108 ? 5.835 16.054 -4.799 1.00 55.00 108 VAL A CA 1
ATOM 915 C C . VAL A 1 108 ? 5.557 16.019 -6.301 1.00 55.00 108 VAL A C 1
ATOM 917 O O . VAL A 1 108 ? 4.422 16.204 -6.737 1.00 55.00 108 VAL A O 1
ATOM 920 N N . LEU A 1 109 ? 6.584 15.737 -7.102 1.00 56.88 109 LEU A N 1
ATOM 921 C CA . LEU A 1 109 ? 6.436 15.560 -8.544 1.00 56.88 109 LEU A CA 1
ATOM 922 C C . LEU A 1 109 ? 6.103 14.102 -8.886 1.00 56.88 109 LEU A C 1
ATOM 924 O O . LEU A 1 109 ? 6.873 13.184 -8.587 1.00 56.88 109 LEU A O 1
ATOM 928 N N . ASN A 1 110 ? 4.987 13.891 -9.590 1.00 55.12 110 ASN A N 1
ATOM 929 C CA . ASN A 1 110 ? 4.709 12.629 -10.277 1.00 55.12 110 ASN A CA 1
ATOM 930 C C . ASN A 1 110 ? 5.574 12.543 -11.546 1.00 55.12 110 ASN A C 1
ATOM 932 O O . ASN A 1 110 ? 5.422 13.370 -12.439 1.00 55.12 110 ASN A O 1
ATOM 936 N N . ALA A 1 111 ? 6.428 11.520 -11.676 1.00 52.56 111 ALA A N 1
ATOM 937 C CA . ALA A 1 111 ? 7.349 11.351 -12.816 1.00 52.56 111 ALA A CA 1
ATOM 938 C C . ALA A 1 111 ? 6.673 11.395 -14.205 1.00 52.56 111 ALA A C 1
ATOM 940 O O . ALA A 1 111 ? 7.295 11.804 -15.190 1.00 52.56 111 ALA A O 1
ATOM 941 N N . LYS A 1 112 ? 5.381 11.038 -14.273 1.00 48.81 112 LYS A N 1
ATOM 942 C CA . LYS A 1 112 ? 4.560 11.099 -15.490 1.00 48.81 112 LYS A CA 1
ATOM 943 C C . LYS A 1 112 ? 4.395 12.504 -16.064 1.00 48.81 112 LYS A C 1
ATOM 945 O O . LYS A 1 112 ? 4.275 12.628 -17.275 1.00 48.81 112 LYS A O 1
ATOM 950 N N . SER A 1 113 ? 4.405 13.556 -15.242 1.00 52.47 113 SER A N 1
ATOM 951 C CA . SER A 1 113 ? 4.185 14.923 -15.740 1.00 52.47 113 SER A CA 1
ATOM 952 C C . SER A 1 113 ? 5.366 15.476 -16.546 1.00 52.47 113 SER A C 1
ATOM 954 O O . SER A 1 113 ? 5.211 16.489 -17.221 1.00 52.47 113 SER A O 1
ATOM 956 N N . ARG A 1 114 ? 6.541 14.827 -16.500 1.00 49.03 114 ARG A N 1
ATOM 957 C CA . ARG A 1 114 ? 7.773 15.305 -17.155 1.00 49.03 114 ARG A CA 1
ATOM 958 C C . ARG A 1 114 ? 8.533 1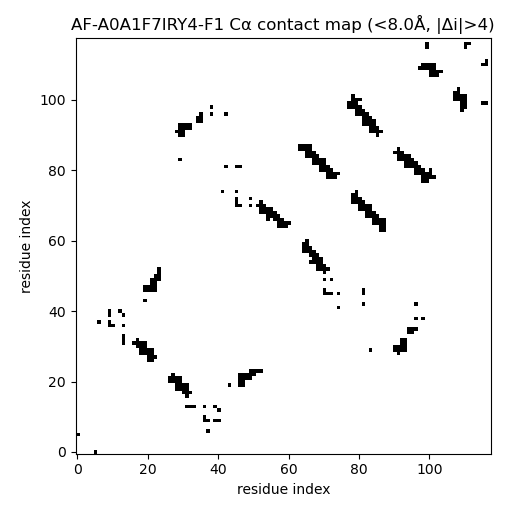4.245 -17.969 1.00 49.03 114 ARG A C 1
ATOM 960 O O . ARG A 1 114 ? 9.698 14.465 -18.277 1.00 49.03 114 ARG A O 1
ATOM 967 N N . ASN A 1 115 ? 7.914 13.112 -18.332 1.00 51.62 115 ASN A N 1
ATOM 968 C CA . ASN A 1 115 ? 8.585 12.012 -19.058 1.00 51.62 115 ASN A CA 1
ATOM 969 C C . ASN A 1 115 ? 9.884 11.522 -18.375 1.00 51.62 115 ASN A C 1
ATOM 971 O O . ASN A 1 115 ? 10.849 11.138 -19.033 1.00 51.62 115 ASN A O 1
ATOM 975 N N . LEU A 1 116 ? 9.910 11.512 -17.039 1.00 49.31 116 LEU A N 1
ATOM 976 C CA . LEU A 1 116 ? 11.076 11.103 -16.242 1.00 49.31 116 LEU A CA 1
ATOM 977 C C . LEU A 1 116 ? 11.148 9.578 -16.028 1.00 49.31 116 LEU A C 1
ATOM 979 O O . LEU A 1 116 ? 11.831 9.111 -15.123 1.00 49.31 116 LEU A O 1
ATOM 983 N N . GLU A 1 117 ? 10.411 8.800 -16.828 1.00 49.62 117 GLU A N 1
ATOM 984 C CA . GLU A 1 117 ? 10.399 7.331 -16.766 1.00 49.62 117 GLU A CA 1
ATOM 985 C C . GLU A 1 117 ? 11.588 6.675 -17.501 1.00 49.62 117 GLU A C 1
ATOM 987 O O . GLU A 1 117 ? 11.703 5.446 -17.455 1.00 49.62 117 GLU A O 1
ATOM 992 N N . LYS A 1 118 ? 12.458 7.469 -18.153 1.00 47.78 118 LYS A N 1
ATOM 993 C CA . LYS A 1 118 ? 13.705 6.989 -18.777 1.00 47.78 118 LYS A CA 1
ATOM 994 C C . LYS A 1 118 ? 14.686 6.467 -17.728 1.00 47.78 118 LYS A C 1
ATOM 996 O O . LYS A 1 118 ? 14.969 7.205 -16.760 1.00 47.78 118 LYS A O 1
#

Nearest PDB structures (foldseek):
  5u35-assembly1_B  TM=3.246E-01  e=8.658E-02  synthetic construct
  4hxg-assembly1_A  TM=5.716E-01  e=7.602E-01  Pyrococcus horikoshii OT3
  6w3g-assembly2_B  TM=3.482E-01  e=6.374E-01  synthetic construct
  5w66-assembly1_O  TM=4.689E-01  e=4.425E+00  Saccharomyces cerevisiae S288C
  5w5y-assembly1_O  TM=4.689E-01  e=5.596E+00  Saccharomyces cerevisiae S288C